Protein AF-A0A0Q7AVF1-F1 (afdb_monomer_lite)

Foldseek 3Di:
DDFPWDQDDPFRKTKTKDDDAQAEWFADDFPDPDPPFKDWDDADDPLADHDQPNYDYIKIKGFAVGKTKDFPVFDQKDKKKWQFFEPFKWKAWVRRIDGSCRRPVDHHDRGSPPIIIMMMGGPRGTTMIMIHGHGHITIMTGHDPDPDVVVVVVVVVVVVVVVVVVVVVVVD

Radius of gyration: 20.56 Å; chains: 1; bounding box: 38×28×72 Å

pLDDT: mean 85.55, std 13.07, range [38.0, 96.62]

Structure (mmCIF, N/CA/C/O backbone):
data_AF-A0A0Q7AVF1-F1
#
_entry.id   AF-A0A0Q7AVF1-F1
#
loop_
_atom_site.group_PDB
_atom_site.id
_atom_site.type_symbol
_atom_site.label_atom_id
_atom_site.label_alt_id
_atom_site.label_comp_id
_atom_site.label_asym_id
_atom_site.label_entity_id
_atom_site.label_seq_id
_atom_site.pdbx_PDB_ins_code
_atom_site.Cartn_x
_atom_site.Cartn_y
_atom_site.Cartn_z
_atom_site.occupancy
_atom_site.B_iso_or_equiv
_atom_site.auth_seq_id
_atom_site.auth_comp_id
_atom_site.auth_asym_id
_atom_site.auth_atom_id
_atom_site.pdbx_PDB_model_num
ATOM 1 N N . MET A 1 1 ? -13.597 15.095 -8.165 1.00 40.56 1 MET A N 1
ATOM 2 C CA . MET A 1 1 ? -12.469 14.581 -8.971 1.00 40.56 1 MET A CA 1
ATOM 3 C C . MET A 1 1 ? -12.858 13.175 -9.398 1.00 40.56 1 MET A C 1
ATOM 5 O O . MET A 1 1 ? -13.280 12.419 -8.534 1.00 40.56 1 MET A O 1
ATOM 9 N N . ALA A 1 2 ? -12.908 12.885 -10.698 1.00 38.00 2 ALA A N 1
ATOM 10 C CA . ALA A 1 2 ? -13.470 11.633 -11.211 1.00 38.00 2 ALA A CA 1
ATOM 11 C C . ALA A 1 2 ? -12.509 10.460 -10.957 1.00 38.00 2 ALA A C 1
ATOM 13 O O . ALA A 1 2 ? -11.326 10.573 -11.266 1.00 38.00 2 ALA A O 1
ATOM 14 N N . ALA A 1 3 ? -13.018 9.355 -10.404 1.00 46.75 3 ALA A N 1
ATOM 15 C CA . ALA A 1 3 ? -12.284 8.099 -10.329 1.00 46.75 3 ALA A CA 1
ATOM 16 C C . ALA A 1 3 ? -12.096 7.573 -11.758 1.00 46.75 3 ALA A C 1
ATOM 18 O O . ALA A 1 3 ? -13.072 7.237 -12.431 1.00 46.75 3 ALA A O 1
ATOM 19 N N . LEU A 1 4 ? -10.856 7.540 -12.242 1.00 52.97 4 LEU A N 1
ATOM 20 C CA . LEU A 1 4 ? -10.529 6.772 -13.436 1.00 52.97 4 LEU A CA 1
ATOM 21 C C . LEU A 1 4 ? -10.641 5.295 -13.052 1.00 52.97 4 LEU A C 1
ATOM 23 O O . LEU A 1 4 ? -9.803 4.797 -12.306 1.00 52.97 4 LEU A O 1
ATOM 27 N N . VAL A 1 5 ? -11.704 4.635 -13.514 1.00 55.41 5 VAL A N 1
ATOM 28 C CA . VAL A 1 5 ? -11.885 3.190 -13.361 1.00 55.41 5 VAL A CA 1
ATOM 29 C C . VAL A 1 5 ? -11.298 2.515 -14.590 1.00 55.41 5 VAL A C 1
ATOM 31 O O . VAL A 1 5 ? -11.900 2.543 -15.661 1.00 55.41 5 VAL A O 1
ATOM 34 N N . ALA A 1 6 ? -10.103 1.950 -14.450 1.00 56.22 6 ALA A N 1
ATOM 35 C CA . ALA A 1 6 ? -9.522 1.082 -15.467 1.00 56.22 6 ALA A CA 1
ATOM 36 C C . ALA A 1 6 ? -9.815 -0.374 -15.085 1.00 56.22 6 ALA A C 1
ATOM 38 O O . ALA A 1 6 ? -9.402 -0.828 -14.017 1.00 56.22 6 ALA A O 1
ATOM 39 N N . THR A 1 7 ? -10.538 -1.094 -15.944 1.00 55.38 7 THR A N 1
ATOM 40 C CA . THR A 1 7 ? -10.645 -2.557 -15.873 1.00 55.38 7 THR A CA 1
ATOM 41 C C . THR A 1 7 ? -9.514 -3.141 -16.702 1.00 55.38 7 THR A C 1
ATOM 43 O O . THR A 1 7 ? -9.435 -2.886 -17.904 1.00 55.38 7 THR A O 1
ATOM 46 N N . VAL A 1 8 ? -8.628 -3.907 -16.077 1.00 58.34 8 VAL A N 1
ATOM 47 C CA . VAL A 1 8 ? -7.457 -4.477 -16.749 1.00 58.34 8 VAL A CA 1
ATOM 48 C C . VAL A 1 8 ? -7.235 -5.910 -16.266 1.00 58.34 8 VAL A C 1
ATOM 50 O O . VAL A 1 8 ? -7.143 -6.169 -15.072 1.00 58.34 8 VAL A O 1
ATOM 53 N N . GLY A 1 9 ? -7.158 -6.850 -17.213 1.00 55.22 9 GLY A N 1
ATOM 54 C CA . GLY A 1 9 ? -6.845 -8.261 -16.957 1.00 55.22 9 GLY A CA 1
ATOM 55 C C . GLY A 1 9 ? -8.045 -9.220 -16.948 1.00 55.22 9 GLY A C 1
ATOM 56 O O . GLY A 1 9 ? -9.206 -8.821 -16.902 1.00 55.22 9 GLY A O 1
ATOM 57 N N . ALA A 1 10 ? -7.741 -10.522 -17.005 1.00 52.00 10 ALA A N 1
ATOM 58 C CA . ALA A 1 10 ? -8.703 -11.624 -17.137 1.00 52.00 10 ALA A CA 1
ATOM 59 C C . ALA A 1 10 ? -9.565 -11.896 -15.880 1.00 52.00 10 ALA A C 1
ATOM 61 O O . ALA A 1 10 ? -10.459 -12.734 -15.936 1.00 52.00 10 ALA A O 1
ATOM 62 N N . ASN A 1 11 ? -9.320 -11.183 -14.773 1.00 59.19 11 ASN A N 1
ATOM 63 C CA . ASN A 1 11 ? -9.900 -11.448 -13.448 1.00 59.19 11 ASN A CA 1
ATOM 64 C C . ASN A 1 11 ? -10.829 -10.328 -12.931 1.00 59.19 11 ASN A C 1
ATOM 66 O O . ASN A 1 11 ? -10.963 -10.177 -11.726 1.00 59.19 11 ASN A O 1
ATOM 70 N N . ALA A 1 12 ? -11.429 -9.502 -13.801 1.00 71.19 12 ALA A N 1
ATOM 71 C CA . ALA A 1 12 ? -12.333 -8.404 -13.400 1.00 71.19 12 ALA A CA 1
ATOM 72 C C . ALA A 1 12 ? -11.752 -7.451 -12.324 1.00 71.19 12 ALA A C 1
ATOM 74 O O . ALA A 1 12 ? -12.482 -6.897 -11.503 1.00 71.19 12 ALA A O 1
ATOM 75 N N . GLN A 1 13 ? -10.430 -7.251 -12.327 1.00 85.75 13 GLN A N 1
ATOM 76 C CA . GLN A 1 13 ? -9.766 -6.308 -11.433 1.00 85.75 13 GLN A CA 1
ATOM 77 C C . GLN A 1 13 ? -10.039 -4.880 -11.918 1.00 85.75 13 GLN A C 1
ATOM 79 O O . GLN A 1 13 ? -9.855 -4.564 -13.100 1.00 85.75 13 GLN A O 1
ATOM 84 N N . SER A 1 14 ? -10.477 -4.012 -11.013 1.00 88.44 14 SER A N 1
ATOM 85 C CA . SER A 1 14 ? -10.678 -2.594 -11.293 1.00 88.44 14 SER A CA 1
ATOM 86 C C . SER A 1 14 ? -9.955 -1.725 -10.285 1.00 88.44 14 SER A C 1
ATOM 88 O O . SER A 1 14 ? -9.976 -1.986 -9.084 1.00 88.44 14 SER A O 1
ATOM 90 N N . PHE A 1 15 ? -9.345 -0.661 -10.790 1.00 89.69 15 PHE A N 1
ATOM 91 C CA . PHE A 1 15 ? -8.615 0.302 -9.983 1.00 89.69 15 PHE A CA 1
ATOM 92 C C . PHE A 1 15 ? -9.380 1.612 -9.914 1.00 89.69 15 PHE A C 1
ATOM 94 O O . PHE A 1 15 ? -9.982 2.035 -10.895 1.00 89.69 15 PHE A O 1
ATOM 101 N N . SER A 1 16 ? -9.318 2.276 -8.769 1.00 90.12 16 SER A N 1
ATOM 102 C CA . SER A 1 16 ? -9.753 3.658 -8.605 1.00 90.12 16 SER A CA 1
ATOM 103 C C . SER A 1 16 ? -8.679 4.450 -7.879 1.00 90.12 16 SER A C 1
ATOM 105 O O . SER A 1 16 ? -7.908 3.901 -7.088 1.00 90.12 16 SER A O 1
ATOM 107 N N . PHE A 1 17 ? -8.638 5.746 -8.172 1.00 89.62 17 PHE A N 1
ATOM 108 C CA . PHE A 1 17 ? -7.574 6.631 -7.730 1.00 89.62 17 PHE A CA 1
ATOM 109 C C . PHE A 1 17 ? -8.143 7.940 -7.209 1.00 89.62 17 PHE A C 1
ATOM 111 O O . PHE A 1 17 ? -9.057 8.517 -7.808 1.00 89.62 17 PHE A O 1
ATOM 118 N N . SER A 1 18 ? -7.554 8.442 -6.133 1.00 90.25 18 SER A N 1
ATOM 119 C CA . SER A 1 18 ? -7.808 9.784 -5.628 1.00 90.25 18 SER A CA 1
ATOM 120 C C . SER A 1 18 ? -6.522 10.424 -5.129 1.00 90.25 18 SER A C 1
ATOM 122 O O . SER A 1 18 ? -5.537 9.739 -4.854 1.00 90.25 18 SER A O 1
ATOM 124 N N . ALA A 1 19 ? -6.564 11.748 -4.984 1.00 88.94 19 ALA A N 1
ATOM 125 C CA . ALA A 1 19 ? -5.508 12.471 -4.294 1.00 88.94 19 ALA A CA 1
ATOM 126 C C . ALA A 1 19 ? -5.319 11.900 -2.874 1.00 88.94 19 ALA A C 1
ATOM 128 O O . ALA A 1 19 ? -6.299 11.426 -2.277 1.00 88.94 19 ALA A O 1
ATOM 129 N N . PRO A 1 20 ? -4.090 11.942 -2.339 1.00 88.75 20 PRO A N 1
ATOM 130 C CA . PRO A 1 20 ? -3.831 11.568 -0.962 1.00 88.75 20 PRO A CA 1
ATOM 131 C C . PRO A 1 20 ? -4.533 12.547 -0.018 1.00 88.75 20 PRO A C 1
ATOM 133 O O . PRO A 1 20 ? -4.778 13.706 -0.366 1.00 88.75 20 PRO A O 1
ATOM 136 N N . VAL A 1 21 ? -4.874 12.069 1.174 1.00 91.88 21 VAL A N 1
ATOM 137 C CA . VAL A 1 21 ? -5.413 12.899 2.252 1.00 91.88 21 VAL A CA 1
ATOM 138 C C . VAL A 1 21 ? -4.328 13.021 3.306 1.00 91.88 21 VAL A C 1
ATOM 140 O O . VAL A 1 21 ? -3.689 12.030 3.639 1.00 91.88 21 VAL A O 1
ATOM 143 N N . ASP A 1 22 ? -4.126 14.221 3.837 1.00 94.00 22 ASP A N 1
ATOM 144 C CA . ASP A 1 22 ? -3.187 14.416 4.936 1.00 94.00 22 ASP A CA 1
ATOM 145 C C . ASP A 1 22 ? -3.640 13.603 6.157 1.00 94.00 22 ASP A C 1
ATOM 147 O O . ASP A 1 22 ? -4.759 13.782 6.649 1.00 94.00 22 ASP A O 1
ATOM 151 N N . GLY A 1 23 ? -2.789 12.706 6.653 1.00 91.81 23 GLY A N 1
ATOM 152 C CA . GLY A 1 23 ? -3.167 11.840 7.762 1.00 91.81 23 GLY A CA 1
ATOM 153 C C . GLY A 1 23 ? -2.090 10.884 8.252 1.00 91.81 23 GLY A C 1
ATOM 154 O O . GLY A 1 23 ? -0.964 10.827 7.746 1.00 91.81 23 GLY A O 1
ATOM 155 N N . ASP A 1 24 ? -2.474 10.125 9.275 1.00 91.19 24 ASP A N 1
ATOM 156 C CA . ASP A 1 24 ? -1.657 9.049 9.814 1.00 91.19 24 ASP A CA 1
ATOM 157 C C . ASP A 1 24 ? -1.828 7.791 8.962 1.00 91.19 24 ASP A C 1
ATOM 159 O O . ASP A 1 24 ? -2.925 7.253 8.776 1.00 91.19 24 ASP A O 1
ATOM 163 N N . TYR A 1 25 ? -0.696 7.311 8.467 1.00 95.25 25 TYR A N 1
ATOM 164 C CA . TYR A 1 25 ? -0.570 6.065 7.732 1.00 95.25 25 TYR A CA 1
ATOM 165 C C . TYR A 1 25 ? 0.463 5.179 8.424 1.00 95.25 25 TYR A C 1
ATOM 167 O O . TYR A 1 25 ? 1.268 5.653 9.226 1.00 95.25 25 TYR A O 1
ATOM 175 N N . ALA A 1 26 ? 0.418 3.887 8.136 1.00 95.00 26 ALA A N 1
ATOM 176 C CA . ALA A 1 26 ? 1.349 2.912 8.677 1.00 95.00 26 ALA A CA 1
ATOM 177 C C . ALA A 1 26 ? 1.866 1.993 7.570 1.00 95.00 26 ALA A C 1
ATOM 179 O O . ALA A 1 26 ? 1.169 1.729 6.581 1.00 95.00 26 ALA A O 1
ATOM 180 N N . ALA A 1 27 ? 3.075 1.468 7.758 1.00 93.38 27 ALA A N 1
ATOM 181 C CA . ALA A 1 27 ? 3.583 0.394 6.922 1.00 93.38 27 ALA A CA 1
ATOM 182 C C . ALA A 1 27 ? 2.658 -0.839 7.041 1.00 93.38 27 ALA A C 1
ATOM 184 O O . ALA A 1 27 ? 2.314 -1.243 8.156 1.00 93.38 27 ALA A O 1
ATOM 185 N N . PRO A 1 28 ? 2.224 -1.445 5.919 1.00 90.62 28 PRO A N 1
ATOM 186 C CA . PRO A 1 28 ? 1.477 -2.695 5.969 1.00 90.62 28 PRO A CA 1
ATOM 187 C C . PRO A 1 28 ? 2.342 -3.845 6.504 1.00 90.62 28 PRO A C 1
ATOM 189 O O . PRO A 1 28 ? 3.570 -3.802 6.444 1.00 90.62 28 PRO A O 1
ATOM 192 N N . ILE A 1 29 ? 1.696 -4.911 6.981 1.00 85.44 29 ILE A N 1
ATOM 193 C CA . ILE A 1 29 ? 2.378 -6.157 7.352 1.00 85.44 29 ILE A CA 1
ATOM 194 C C . ILE A 1 29 ? 2.508 -7.034 6.101 1.00 85.44 29 ILE A C 1
ATOM 196 O O . ILE A 1 29 ? 1.508 -7.355 5.462 1.00 85.44 29 ILE A O 1
ATOM 200 N N . PHE A 1 30 ? 3.733 -7.448 5.777 1.00 79.19 30 PHE A N 1
ATOM 201 C CA . PHE A 1 30 ? 4.041 -8.291 4.619 1.00 79.19 30 PHE A CA 1
ATOM 202 C C . PHE A 1 30 ? 4.411 -9.714 5.048 1.00 79.19 30 PHE A C 1
ATOM 204 O O . PHE A 1 30 ? 4.966 -9.932 6.124 1.00 79.19 30 PHE A O 1
ATOM 211 N N . THR A 1 31 ? 4.106 -10.692 4.197 1.00 72.56 31 THR A N 1
ATOM 212 C CA . THR A 1 31 ? 4.326 -12.126 4.441 1.00 72.56 31 THR A CA 1
ATOM 213 C C . THR A 1 31 ? 5.679 -12.628 3.931 1.00 72.56 31 THR A C 1
ATOM 215 O O . THR A 1 31 ? 6.128 -13.706 4.321 1.00 72.56 31 THR A O 1
ATOM 218 N N . THR A 1 32 ? 6.374 -11.855 3.093 1.00 64.19 32 THR A N 1
ATOM 219 C CA . THR A 1 32 ? 7.731 -12.179 2.628 1.00 64.19 32 THR A CA 1
ATOM 220 C C . THR A 1 32 ? 8.771 -11.948 3.720 1.00 64.19 32 THR A C 1
ATOM 222 O O . THR A 1 32 ? 9.011 -10.817 4.139 1.00 64.19 32 THR A O 1
ATOM 225 N N . ALA A 1 33 ? 9.457 -13.016 4.126 1.00 46.50 33 ALA A N 1
ATOM 226 C CA . ALA A 1 33 ? 10.606 -12.943 5.019 1.00 46.50 33 ALA A CA 1
ATOM 227 C C . ALA A 1 33 ? 11.908 -12.739 4.226 1.00 46.50 33 ALA A C 1
ATOM 229 O O . ALA A 1 33 ? 12.592 -13.713 3.938 1.00 46.50 33 ALA A O 1
ATOM 230 N N . THR A 1 34 ? 12.291 -11.496 3.913 1.00 51.12 34 THR A N 1
ATOM 231 C CA . THR A 1 34 ? 13.700 -11.164 3.607 1.00 51.12 34 THR A CA 1
ATOM 232 C C . THR A 1 34 ? 14.004 -9.685 3.899 1.00 51.12 34 THR A C 1
ATOM 234 O O . THR A 1 34 ? 13.593 -8.820 3.132 1.00 51.12 34 THR A O 1
ATOM 237 N N . PRO A 1 35 ? 14.774 -9.376 4.957 1.00 51.56 35 PRO A N 1
ATOM 238 C CA . PRO A 1 35 ? 15.007 -8.018 5.461 1.00 51.56 35 PRO A CA 1
ATOM 239 C C . PRO A 1 35 ? 16.089 -7.231 4.697 1.00 51.56 35 PRO A C 1
ATOM 241 O O . PRO A 1 35 ? 16.642 -6.278 5.236 1.00 51.56 35 PRO A O 1
ATOM 244 N N . ALA A 1 36 ? 16.456 -7.638 3.478 1.00 61.66 36 ALA A N 1
ATOM 245 C CA . ALA A 1 36 ? 17.548 -6.975 2.763 1.00 61.66 36 ALA A CA 1
ATOM 246 C C . ALA A 1 36 ? 17.091 -5.758 1.945 1.00 61.66 36 ALA A C 1
ATOM 248 O O . ALA A 1 36 ? 17.886 -4.844 1.771 1.00 61.66 36 ALA A O 1
ATOM 249 N N . LEU A 1 37 ? 15.858 -5.760 1.421 1.00 84.44 37 LEU A N 1
ATOM 250 C CA . LEU A 1 37 ? 15.399 -4.781 0.419 1.00 84.44 37 LEU A CA 1
ATOM 251 C C . LEU A 1 37 ? 13.907 -4.421 0.558 1.00 84.44 37 LEU A C 1
ATOM 253 O O . LEU A 1 37 ? 13.307 -3.939 -0.395 1.00 84.44 37 LEU A O 1
ATOM 257 N N . ALA A 1 38 ? 13.290 -4.715 1.705 1.00 89.31 38 ALA A N 1
ATOM 258 C CA . ALA A 1 38 ? 11.948 -4.251 2.046 1.00 89.31 38 ALA A CA 1
ATOM 259 C C . ALA A 1 38 ? 11.919 -3.895 3.536 1.00 89.31 38 ALA A C 1
ATOM 261 O O . ALA A 1 38 ? 12.214 -4.752 4.376 1.00 89.31 38 ALA A O 1
ATOM 262 N N . MET A 1 39 ? 11.639 -2.635 3.863 1.00 88.94 39 MET A N 1
ATOM 263 C CA . MET A 1 39 ? 11.819 -2.097 5.211 1.00 88.94 39 MET A CA 1
ATOM 264 C C . MET A 1 39 ? 10.708 -1.118 5.584 1.00 88.94 39 MET A C 1
ATOM 266 O O . MET A 1 39 ? 10.263 -0.317 4.770 1.00 88.94 39 MET A O 1
ATOM 270 N N . GLU A 1 40 ? 10.287 -1.149 6.847 1.00 93.00 40 GLU A N 1
ATOM 271 C CA . GLU A 1 40 ? 9.483 -0.069 7.417 1.00 93.00 40 GLU A CA 1
ATOM 272 C C . GLU A 1 40 ? 10.384 1.135 7.708 1.00 93.00 40 GLU A C 1
ATOM 274 O O . GLU A 1 40 ? 11.406 1.016 8.391 1.00 93.00 40 GLU A O 1
ATOM 279 N N . VAL A 1 41 ? 10.003 2.297 7.184 1.00 93.56 41 VAL A N 1
ATOM 280 C CA . VAL A 1 41 ? 10.771 3.540 7.286 1.00 93.56 41 VAL A CA 1
ATOM 281 C C . VAL A 1 41 ? 9.862 4.737 7.588 1.00 93.56 41 VAL A C 1
ATOM 283 O O . VAL A 1 41 ? 8.632 4.651 7.578 1.00 93.56 41 VAL A O 1
ATOM 286 N N . THR A 1 42 ? 10.488 5.878 7.876 1.00 95.31 42 THR A N 1
ATOM 287 C CA . THR A 1 42 ? 9.836 7.184 8.020 1.00 95.31 42 THR A CA 1
ATOM 288 C C . THR A 1 42 ? 10.746 8.280 7.469 1.00 95.31 42 THR A C 1
ATOM 290 O O . THR A 1 42 ? 11.970 8.129 7.427 1.00 95.31 42 THR A O 1
ATOM 293 N N . GLY A 1 43 ? 10.154 9.398 7.054 1.00 94.94 43 GLY A N 1
ATOM 294 C CA . GLY A 1 43 ? 10.862 10.513 6.445 1.00 94.94 43 GLY A CA 1
ATOM 295 C C . GLY A 1 43 ? 11.326 10.210 5.023 1.00 94.94 43 GLY A C 1
ATOM 296 O O . GLY A 1 43 ? 10.887 9.254 4.388 1.00 94.94 43 GLY A O 1
ATOM 297 N N . SER A 1 44 ? 12.214 11.057 4.511 1.00 93.88 44 SER A N 1
ATOM 298 C CA . SER A 1 44 ? 12.727 10.965 3.144 1.00 93.88 44 SER A CA 1
ATOM 299 C C . SER A 1 44 ? 14.248 10.973 3.155 1.00 93.88 44 SER A C 1
ATOM 301 O O . SER A 1 44 ? 14.861 11.847 3.772 1.00 93.88 44 SER A O 1
ATOM 303 N N . VAL A 1 45 ? 14.854 10.050 2.415 1.00 92.75 45 VAL A N 1
ATOM 304 C CA . VAL A 1 45 ? 16.285 10.041 2.116 1.00 92.75 45 VAL A CA 1
ATOM 305 C C . VAL A 1 45 ? 16.450 10.224 0.606 1.00 92.75 45 VAL A C 1
ATOM 307 O O . VAL A 1 45 ? 16.057 9.344 -0.164 1.00 92.75 45 VAL A O 1
ATOM 310 N N . PRO A 1 46 ? 17.023 11.354 0.148 1.00 89.19 46 PRO A N 1
ATOM 311 C CA . PRO A 1 46 ? 17.187 11.624 -1.276 1.00 89.19 46 PRO A CA 1
ATOM 312 C C . PRO A 1 46 ? 17.879 10.477 -2.019 1.00 89.19 46 PRO A C 1
ATOM 314 O O . PRO A 1 46 ? 18.922 9.992 -1.583 1.00 89.19 46 PRO A O 1
ATOM 317 N N . ASN A 1 47 ? 17.318 10.100 -3.170 1.00 85.94 47 ASN A N 1
ATOM 318 C CA . ASN A 1 47 ? 17.781 9.000 -4.025 1.00 85.94 47 ASN A CA 1
ATOM 319 C C . ASN A 1 47 ? 17.716 7.598 -3.395 1.00 85.94 47 ASN A C 1
ATOM 321 O O . ASN A 1 47 ? 18.321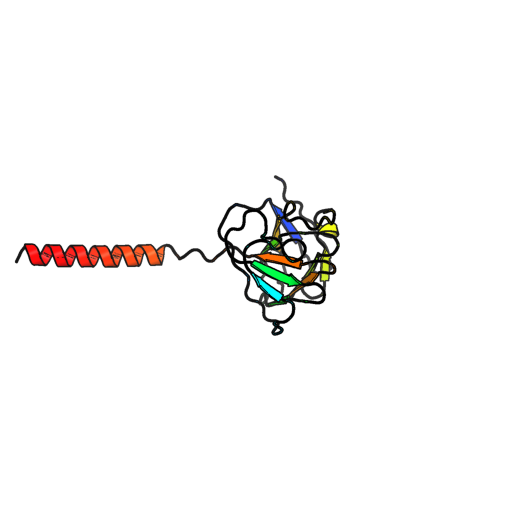 6.678 -3.941 1.00 85.94 47 ASN A O 1
ATOM 325 N N . LEU A 1 48 ? 17.011 7.434 -2.274 1.00 89.00 48 LEU A N 1
ATOM 326 C CA . LEU A 1 48 ? 16.800 6.128 -1.655 1.00 89.00 48 LEU A CA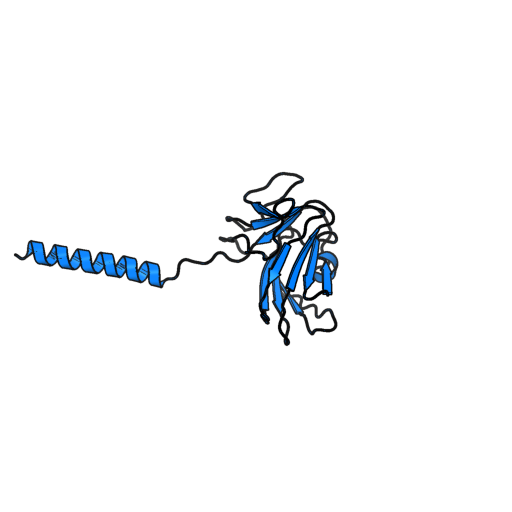 1
ATOM 327 C C . LEU A 1 48 ? 15.321 5.844 -1.415 1.00 89.00 48 LEU A C 1
ATOM 329 O O . LEU A 1 48 ? 14.838 4.832 -1.889 1.00 89.00 48 LEU A O 1
ATOM 333 N N . TYR A 1 49 ? 14.608 6.735 -0.727 1.00 91.94 49 TYR A N 1
ATOM 334 C CA . TYR A 1 49 ? 13.162 6.628 -0.521 1.00 91.94 49 TYR A CA 1
ATOM 335 C C . TYR A 1 49 ? 12.562 7.981 -0.160 1.00 91.94 49 TYR A C 1
ATOM 337 O O . TYR A 1 49 ? 13.222 8.824 0.460 1.00 91.94 49 TYR A O 1
ATOM 345 N N . LEU A 1 50 ? 11.305 8.205 -0.532 1.00 93.25 50 LEU A N 1
ATOM 346 C CA . LEU A 1 50 ? 10.586 9.434 -0.209 1.00 93.25 50 LEU A CA 1
ATOM 347 C C . LEU A 1 50 ? 9.296 9.121 0.547 1.00 93.25 50 LEU A C 1
ATOM 349 O O . LEU A 1 50 ? 8.466 8.357 0.067 1.00 93.25 50 LEU A O 1
ATOM 353 N N . GLN A 1 51 ? 9.075 9.792 1.682 1.00 95.06 51 GLN A N 1
ATOM 354 C CA . GLN A 1 51 ? 7.794 9.732 2.384 1.00 95.06 51 GLN A CA 1
ATOM 355 C C . GLN A 1 51 ? 6.659 10.058 1.396 1.00 95.06 51 GLN A C 1
ATOM 357 O O . GLN A 1 51 ? 6.707 11.129 0.776 1.00 95.06 51 GLN A O 1
ATOM 362 N N . PRO A 1 52 ? 5.637 9.191 1.256 1.00 94.88 52 PRO A N 1
ATOM 363 C CA . PRO A 1 52 ? 4.456 9.503 0.461 1.00 94.88 52 PRO A CA 1
ATOM 364 C C . PRO A 1 52 ? 3.849 10.850 0.869 1.00 94.88 52 PRO A C 1
ATOM 366 O O . PRO A 1 52 ? 3.738 11.164 2.057 1.00 94.88 52 PRO A O 1
ATOM 369 N N . LEU A 1 53 ? 3.468 11.667 -0.112 1.00 93.69 53 LEU A N 1
ATOM 370 C CA . LEU A 1 53 ? 2.907 12.991 0.140 1.00 93.69 53 LEU A CA 1
ATOM 371 C C . LEU A 1 53 ? 1.588 12.867 0.918 1.00 93.69 53 LEU A C 1
ATOM 373 O O . LEU A 1 53 ? 0.734 12.053 0.572 1.00 93.69 53 LEU A O 1
ATOM 377 N N . GLY A 1 54 ? 1.434 13.675 1.968 1.00 91.12 54 GLY A N 1
ATOM 378 C CA . GLY A 1 54 ? 0.282 13.632 2.876 1.00 91.12 54 GLY A CA 1
ATOM 379 C C . GLY A 1 54 ? 0.376 12.574 3.983 1.00 91.12 54 GLY A C 1
ATOM 380 O O . GLY A 1 54 ? -0.482 12.536 4.859 1.00 91.12 54 GLY A O 1
ATOM 381 N N . SER A 1 55 ? 1.424 11.743 4.007 1.00 94.69 55 SER A N 1
ATOM 382 C CA . SER A 1 55 ? 1.638 10.779 5.091 1.00 94.69 55 SER A CA 1
ATOM 383 C C . SER A 1 55 ? 2.554 11.315 6.186 1.00 94.69 55 SER A C 1
ATOM 385 O O . SER A 1 55 ? 3.667 11.755 5.901 1.00 94.69 55 SER A O 1
ATOM 387 N N . PHE A 1 56 ? 2.137 11.165 7.448 1.00 92.44 56 PHE A N 1
ATOM 388 C CA . PHE A 1 56 ? 2.938 11.541 8.625 1.00 92.44 56 PHE A CA 1
ATOM 389 C C . PHE A 1 56 ? 3.510 10.358 9.420 1.00 92.44 56 PHE A C 1
ATOM 391 O O . PHE A 1 56 ? 4.370 10.562 10.276 1.00 92.44 56 PHE A O 1
ATOM 398 N N . GLY A 1 57 ? 3.051 9.135 9.148 1.00 93.12 57 GLY A N 1
ATOM 399 C CA . GLY A 1 57 ? 3.492 7.936 9.859 1.00 93.12 57 GLY A CA 1
ATOM 400 C C . GLY A 1 57 ? 4.526 7.107 9.099 1.00 93.12 57 GLY A C 1
ATOM 401 O O . GLY A 1 57 ? 5.294 7.623 8.278 1.00 93.12 57 GLY A O 1
ATOM 402 N N . THR A 1 58 ? 4.569 5.812 9.398 1.00 95.12 58 THR A N 1
ATOM 403 C CA . THR A 1 58 ? 5.501 4.884 8.754 1.00 95.12 58 THR A CA 1
ATOM 404 C C . THR A 1 58 ? 4.967 4.407 7.412 1.00 95.12 58 THR A C 1
ATOM 406 O O . THR A 1 58 ? 3.768 4.464 7.130 1.00 95.12 58 THR A O 1
ATOM 409 N N . TYR A 1 59 ? 5.871 3.952 6.558 1.00 95.12 59 TYR A N 1
ATOM 410 C CA . TYR A 1 59 ? 5.536 3.351 5.276 1.00 95.12 59 TYR A CA 1
ATOM 411 C C . TYR A 1 59 ? 6.515 2.223 4.974 1.00 95.12 59 TYR A C 1
ATOM 413 O O . TYR A 1 59 ? 7.624 2.182 5.510 1.00 95.12 59 TYR A O 1
ATOM 421 N N . LEU A 1 60 ? 6.083 1.287 4.137 1.00 94.19 60 LEU A N 1
ATOM 422 C CA . LEU A 1 60 ? 6.977 0.301 3.569 1.00 94.19 60 LEU A CA 1
ATOM 423 C C . LEU A 1 60 ? 7.730 0.929 2.400 1.00 94.19 60 LEU A C 1
ATOM 425 O O . LEU A 1 60 ? 7.132 1.490 1.482 1.00 94.19 60 LEU A O 1
ATOM 429 N N . GLU A 1 61 ? 9.035 0.750 2.428 1.00 93.25 61 GLU A N 1
ATOM 430 C CA . GLU A 1 61 ? 9.941 0.916 1.310 1.00 93.25 61 GLU A CA 1
ATOM 431 C C . GLU A 1 61 ? 10.314 -0.461 0.751 1.00 93.25 61 GLU A C 1
ATOM 433 O O . GLU A 1 61 ? 10.537 -1.403 1.512 1.00 93.25 61 GLU A O 1
ATOM 438 N N . VAL A 1 62 ? 10.356 -0.589 -0.577 1.00 93.06 62 VAL A N 1
ATOM 439 C CA . VAL A 1 62 ? 10.966 -1.735 -1.265 1.00 93.06 62 VAL A CA 1
ATOM 440 C C . VAL A 1 62 ? 12.012 -1.226 -2.236 1.00 93.06 62 VAL A C 1
ATOM 442 O O . VAL A 1 62 ? 11.661 -0.625 -3.251 1.00 93.06 62 VAL A O 1
ATOM 445 N N . ALA A 1 63 ? 13.276 -1.503 -1.941 1.00 91.25 63 ALA A N 1
ATOM 446 C CA . ALA A 1 63 ? 14.409 -1.134 -2.773 1.00 91.25 63 ALA A CA 1
ATOM 447 C C . ALA A 1 63 ? 14.458 -1.963 -4.065 1.00 91.25 63 ALA A C 1
ATOM 449 O O . ALA A 1 63 ? 13.941 -3.081 -4.150 1.00 91.25 63 ALA A O 1
ATOM 450 N N . THR A 1 64 ? 15.160 -1.451 -5.073 1.00 90.12 64 THR A N 1
ATOM 451 C CA . THR A 1 64 ? 15.396 -2.163 -6.339 1.00 90.12 64 THR A CA 1
ATOM 452 C C . THR A 1 64 ? 15.999 -3.547 -6.156 1.00 90.12 64 THR A C 1
ATOM 454 O O . THR A 1 64 ? 16.978 -3.740 -5.437 1.00 90.12 64 THR A O 1
ATOM 457 N N . GLY A 1 65 ? 15.416 -4.522 -6.858 1.00 86.81 65 GLY A N 1
ATOM 458 C CA . GLY A 1 65 ? 15.745 -5.943 -6.712 1.00 86.81 65 GLY A CA 1
ATOM 459 C C . GLY A 1 65 ? 15.071 -6.613 -5.509 1.00 86.81 65 GLY A C 1
ATOM 460 O O . GLY A 1 65 ? 15.178 -7.829 -5.359 1.00 86.81 65 GLY A O 1
ATOM 461 N N . GLY A 1 66 ? 14.372 -5.841 -4.675 1.00 89.06 66 GLY A N 1
ATOM 462 C CA . GLY A 1 66 ? 13.505 -6.317 -3.610 1.00 89.06 66 GLY A CA 1
ATOM 463 C C . GLY A 1 66 ? 12.092 -6.631 -4.094 1.00 89.06 66 GLY A C 1
ATOM 464 O O . GLY A 1 66 ? 11.663 -6.251 -5.185 1.00 89.06 66 GLY A O 1
ATOM 465 N N . SER A 1 67 ? 11.356 -7.333 -3.238 1.00 90.19 67 SER A N 1
ATOM 466 C CA . SER A 1 67 ? 9.927 -7.574 -3.405 1.00 90.19 67 SER A CA 1
ATOM 467 C C . SER A 1 67 ? 9.275 -7.699 -2.037 1.00 90.19 67 SER A C 1
ATOM 469 O O . SER A 1 67 ? 9.891 -8.251 -1.122 1.00 90.19 67 SER A O 1
ATOM 471 N N . ALA A 1 68 ? 8.033 -7.244 -1.915 1.00 91.81 68 ALA A N 1
ATOM 472 C CA . ALA A 1 68 ? 7.226 -7.469 -0.724 1.00 91.81 68 ALA A CA 1
ATOM 473 C C . ALA A 1 68 ? 5.845 -7.986 -1.127 1.00 91.81 68 ALA A C 1
ATOM 475 O O . ALA A 1 68 ? 5.232 -7.435 -2.038 1.00 91.81 68 ALA A O 1
ATOM 476 N N . THR A 1 69 ? 5.365 -9.052 -0.478 1.00 92.25 69 THR A N 1
ATOM 477 C CA . THR A 1 69 ? 4.026 -9.618 -0.740 1.00 92.25 69 THR A CA 1
ATOM 478 C C . THR A 1 69 ? 3.138 -9.531 0.492 1.00 92.25 69 THR A C 1
ATOM 480 O O . THR A 1 69 ? 3.593 -9.811 1.598 1.00 92.25 69 THR A O 1
ATOM 483 N N . ILE A 1 70 ? 1.881 -9.146 0.296 1.00 91.62 70 ILE A N 1
ATOM 484 C CA . ILE A 1 70 ? 0.808 -9.200 1.289 1.00 91.62 70 ILE A CA 1
ATOM 485 C C . ILE A 1 70 ? -0.113 -10.354 0.905 1.00 91.62 70 ILE A C 1
ATOM 487 O O . ILE A 1 70 ? -0.527 -10.459 -0.253 1.00 91.62 70 ILE A O 1
ATOM 491 N N . ASP A 1 71 ? -0.442 -11.195 1.883 1.00 93.06 71 ASP A N 1
ATOM 492 C CA . ASP A 1 71 ? -1.565 -12.121 1.771 1.00 93.06 71 ASP A CA 1
ATOM 493 C C . ASP A 1 71 ? -2.859 -11.363 2.094 1.00 93.06 71 ASP A C 1
ATOM 495 O O . ASP A 1 71 ? -3.085 -10.924 3.222 1.00 93.06 71 ASP A O 1
ATOM 499 N N . LEU A 1 72 ? -3.680 -11.165 1.070 1.00 93.00 72 LEU A N 1
ATOM 500 C CA . LEU A 1 72 ? -4.984 -10.519 1.143 1.00 93.00 72 LEU A CA 1
ATOM 501 C C . LEU A 1 72 ? -6.100 -11.491 1.557 1.00 93.00 72 LEU A C 1
ATOM 503 O O . LEU A 1 72 ? -7.227 -11.048 1.774 1.00 93.00 72 LEU A O 1
ATOM 507 N N . GLY A 1 73 ? -5.829 -12.797 1.655 1.00 93.75 73 GLY A N 1
ATOM 508 C CA . GLY A 1 73 ? -6.770 -13.789 2.178 1.00 93.75 73 GLY A CA 1
ATOM 509 C C . GLY A 1 73 ? -8.099 -13.880 1.418 1.00 93.75 73 GLY A C 1
ATOM 510 O O . GLY A 1 73 ? -9.127 -14.187 2.021 1.00 93.75 73 GLY A O 1
ATOM 511 N N . GLY A 1 74 ? -8.108 -13.571 0.119 1.00 94.19 74 GLY A N 1
ATOM 512 C CA . GLY A 1 74 ? -9.316 -13.550 -0.708 1.00 94.19 74 GLY A CA 1
ATOM 513 C C . GLY A 1 74 ? -10.106 -12.237 -0.646 1.00 94.19 74 GLY A C 1
ATOM 514 O O . GLY A 1 74 ? -11.262 -12.211 -1.069 1.00 94.19 74 GLY A O 1
ATOM 515 N N . ALA A 1 75 ? -9.528 -11.145 -0.132 1.00 94.81 75 ALA A N 1
ATOM 516 C CA . ALA A 1 75 ? -10.207 -9.854 -0.061 1.00 94.81 75 ALA A CA 1
ATOM 517 C C . ALA A 1 75 ? -10.668 -9.366 -1.446 1.00 94.81 75 ALA A C 1
ATOM 519 O O . ALA A 1 75 ? -9.923 -9.395 -2.425 1.00 94.81 75 ALA A O 1
ATOM 520 N N . THR A 1 76 ? -11.899 -8.861 -1.525 1.00 94.69 76 THR A N 1
ATOM 521 C CA . THR A 1 76 ? -12.473 -8.292 -2.758 1.00 94.69 76 THR A CA 1
ATOM 522 C C . THR A 1 76 ? -12.112 -6.824 -2.959 1.00 94.69 76 THR A C 1
ATOM 524 O O . THR A 1 76 ? -12.368 -6.274 -4.028 1.00 94.69 76 THR A O 1
ATOM 527 N N . SER A 1 77 ? -11.533 -6.174 -1.947 1.00 94.25 77 SER A N 1
ATOM 528 C CA . SER A 1 77 ? -11.016 -4.812 -2.039 1.00 94.25 77 SER A CA 1
ATOM 529 C C . SER A 1 77 ? -9.756 -4.644 -1.209 1.00 94.25 77 SER A C 1
ATOM 531 O O . SER A 1 77 ? -9.697 -5.130 -0.080 1.00 94.25 77 SER A O 1
ATOM 533 N N . PHE A 1 78 ? -8.807 -3.874 -1.721 1.00 95.06 78 PHE A N 1
ATOM 534 C CA . PHE A 1 78 ? -7.628 -3.463 -0.9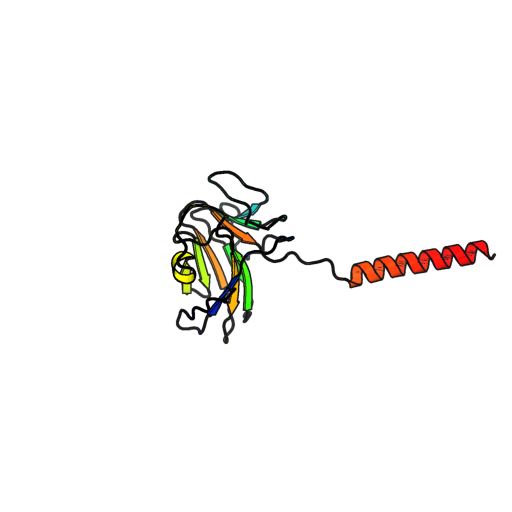76 1.00 95.06 78 PHE A CA 1
ATOM 535 C C . PHE A 1 78 ? -7.265 -2.025 -1.339 1.00 95.06 78 PHE A C 1
ATOM 537 O O . PHE A 1 78 ? -7.226 -1.669 -2.520 1.00 95.06 78 PHE A O 1
ATOM 544 N N . SER A 1 79 ? -7.020 -1.201 -0.321 1.00 95.00 79 SER A N 1
ATOM 545 C CA . SER A 1 79 ? -6.702 0.214 -0.488 1.00 95.00 79 SER A CA 1
ATOM 546 C C . SER A 1 79 ? -5.389 0.562 0.188 1.00 95.00 79 SER A C 1
ATOM 548 O O . SER A 1 79 ? -5.119 0.117 1.303 1.00 95.00 79 SER A O 1
ATOM 550 N N . PHE A 1 80 ? -4.592 1.385 -0.480 1.00 95.44 80 PHE A N 1
ATOM 551 C CA . PHE A 1 80 ? -3.279 1.794 -0.009 1.00 95.44 80 PHE A CA 1
ATOM 552 C C . PHE A 1 80 ? -2.875 3.134 -0.622 1.00 95.44 80 PHE A C 1
ATOM 554 O O . PHE A 1 80 ? -3.391 3.571 -1.651 1.00 95.44 80 PHE A O 1
ATOM 561 N N . LEU A 1 81 ? -1.919 3.779 0.026 1.00 96.00 81 LEU A N 1
ATOM 562 C CA . LEU A 1 81 ? -1.224 4.955 -0.452 1.00 96.00 81 LEU A CA 1
ATOM 563 C C . LEU A 1 81 ? 0.007 4.507 -1.244 1.00 96.00 81 LEU A C 1
ATOM 565 O O . LEU A 1 81 ? 0.879 3.838 -0.692 1.00 96.00 81 LEU A O 1
ATOM 569 N N . TRP A 1 82 ? 0.082 4.875 -2.520 1.00 94.06 82 TRP A N 1
ATOM 570 C CA . TRP A 1 82 ? 1.234 4.623 -3.385 1.00 94.06 82 TRP A CA 1
ATOM 571 C C . TRP A 1 82 ? 2.047 5.907 -3.519 1.00 94.06 82 TRP A C 1
ATOM 573 O O . TRP A 1 82 ? 1.542 6.881 -4.074 1.00 94.06 82 TRP A O 1
ATOM 583 N N . GLY A 1 83 ? 3.282 5.927 -3.013 1.00 92.88 83 GLY A N 1
ATOM 584 C CA . GLY A 1 83 ? 4.109 7.137 -2.963 1.00 92.88 83 GLY A CA 1
ATOM 585 C C . GLY A 1 83 ? 4.534 7.665 -4.333 1.00 92.88 83 GLY A C 1
ATOM 586 O O . GLY A 1 83 ? 4.488 8.869 -4.576 1.00 92.88 83 GLY A O 1
ATOM 587 N N . SER A 1 84 ? 4.917 6.779 -5.250 1.00 88.06 84 SER A N 1
ATOM 588 C CA . SER A 1 84 ? 5.480 7.173 -6.546 1.00 88.06 84 SER A CA 1
ATOM 589 C C . SER A 1 84 ? 5.025 6.243 -7.686 1.00 88.06 84 SER A C 1
ATOM 591 O O . SER A 1 84 ? 5.828 5.516 -8.266 1.00 88.06 84 SER A O 1
ATOM 593 N N . PRO A 1 85 ? 3.727 6.203 -8.042 1.00 89.38 85 PRO A N 1
ATOM 594 C CA . PRO A 1 85 ? 3.272 5.401 -9.176 1.00 89.38 85 PRO A CA 1
ATOM 595 C C . PRO A 1 85 ? 3.968 5.845 -10.468 1.00 89.38 85 PRO A C 1
ATOM 597 O O . PRO A 1 85 ? 3.793 6.975 -10.921 1.00 89.38 85 PRO A O 1
ATOM 600 N N . ASP A 1 86 ? 4.737 4.947 -11.084 1.00 87.62 86 ASP A N 1
ATOM 601 C CA . ASP A 1 86 ? 5.450 5.210 -12.331 1.00 87.62 86 ASP A CA 1
ATOM 602 C C . ASP A 1 86 ? 5.633 3.955 -13.208 1.00 87.62 86 ASP A C 1
ATOM 604 O O . ASP A 1 86 ? 4.929 2.962 -13.043 1.00 87.62 86 ASP A O 1
ATOM 608 N N . ALA A 1 87 ? 6.503 4.016 -14.221 1.00 87.94 87 ALA A N 1
ATOM 609 C CA . ALA A 1 87 ? 6.762 2.898 -15.132 1.00 87.94 87 ALA A CA 1
ATOM 610 C C . ALA A 1 87 ? 7.681 1.811 -14.542 1.00 87.94 87 ALA A C 1
ATOM 612 O O . ALA A 1 87 ? 7.714 0.703 -15.073 1.00 87.94 87 ALA A O 1
ATOM 613 N N . SER A 1 88 ? 8.426 2.128 -13.484 1.00 89.69 88 SER A N 1
ATOM 614 C CA . SER A 1 88 ? 9.402 1.244 -12.837 1.00 89.69 88 SER A CA 1
ATOM 615 C C . SER A 1 88 ? 8.830 0.562 -11.597 1.00 89.69 88 SER A C 1
ATOM 617 O O . SER A 1 88 ? 9.307 -0.506 -11.223 1.00 89.69 88 SER A O 1
ATOM 619 N N . ASN A 1 89 ? 7.824 1.171 -10.971 1.00 90.44 89 ASN A N 1
ATOM 620 C CA . ASN A 1 89 ? 7.098 0.647 -9.827 1.00 90.44 89 ASN A CA 1
ATOM 621 C C . ASN A 1 89 ? 5.941 -0.236 -10.302 1.00 90.44 89 ASN A C 1
ATOM 623 O O . ASN A 1 89 ? 5.050 0.210 -11.033 1.00 90.44 89 ASN A O 1
ATOM 627 N N . MET A 1 90 ? 5.961 -1.495 -9.872 1.00 91.62 90 MET A N 1
ATOM 628 C CA . MET A 1 90 ? 5.030 -2.530 -10.296 1.00 91.62 90 MET A CA 1
ATOM 629 C C . MET A 1 90 ? 4.271 -3.103 -9.102 1.00 91.62 90 MET A C 1
ATOM 631 O O . MET A 1 90 ? 4.830 -3.341 -8.032 1.00 91.62 90 MET A O 1
ATOM 635 N N . ILE A 1 91 ? 2.988 -3.353 -9.330 1.00 93.25 91 ILE A N 1
ATOM 636 C CA . ILE A 1 91 ? 2.100 -4.123 -8.471 1.00 93.25 91 ILE A CA 1
ATOM 637 C C . ILE A 1 91 ? 1.714 -5.381 -9.238 1.00 93.25 91 ILE A C 1
ATOM 639 O O . ILE A 1 91 ? 1.235 -5.279 -10.362 1.00 93.25 91 ILE A O 1
ATOM 643 N N . SER A 1 92 ? 1.864 -6.546 -8.624 1.00 92.81 92 SER A N 1
ATOM 644 C CA . SER A 1 92 ? 1.353 -7.814 -9.127 1.00 92.81 92 SER A CA 1
ATOM 645 C C . SER A 1 92 ? 0.210 -8.293 -8.243 1.00 92.81 92 SER A C 1
ATOM 647 O O . SER A 1 92 ? 0.355 -8.359 -7.020 1.00 92.81 92 SER A O 1
ATOM 649 N N . ILE A 1 93 ? -0.930 -8.622 -8.848 1.00 92.94 93 ILE A N 1
ATOM 650 C CA . ILE A 1 93 ? -2.106 -9.148 -8.148 1.00 92.94 93 ILE A CA 1
ATOM 651 C C . ILE A 1 93 ? -2.415 -10.524 -8.704 1.00 92.94 93 ILE A C 1
ATOM 653 O O . ILE A 1 93 ? -2.844 -10.651 -9.853 1.00 92.94 93 ILE A O 1
ATOM 657 N N . ASP A 1 94 ? -2.173 -11.551 -7.891 1.00 92.25 94 ASP A N 1
ATOM 658 C CA . ASP A 1 94 ? -2.300 -12.958 -8.290 1.00 92.25 94 ASP A CA 1
ATOM 659 C C . ASP A 1 94 ? -1.583 -13.270 -9.623 1.00 92.25 94 ASP A C 1
ATOM 661 O O . ASP A 1 94 ? -2.072 -14.028 -10.463 1.00 92.25 94 ASP A O 1
ATOM 665 N N . GLY A 1 95 ? -0.407 -12.660 -9.822 1.00 89.00 95 GLY A N 1
ATOM 666 C CA . GLY A 1 95 ? 0.442 -12.846 -11.002 1.00 89.00 95 GLY A CA 1
ATOM 667 C C . GLY A 1 95 ? 0.091 -11.970 -12.209 1.00 89.00 95 GLY A C 1
ATOM 668 O O . GLY A 1 95 ? 0.661 -12.173 -13.280 1.00 89.00 95 GLY A O 1
ATOM 669 N N . VAL A 1 96 ? -0.841 -11.022 -12.069 1.00 89.31 96 VAL A N 1
ATOM 670 C CA . VAL A 1 96 ? -1.123 -10.006 -13.094 1.00 89.31 96 VAL A CA 1
ATOM 671 C C . VAL A 1 96 ? -0.428 -8.702 -12.724 1.00 89.31 96 VAL A C 1
ATOM 673 O O . VAL A 1 96 ? -0.725 -8.124 -11.680 1.00 89.31 96 VAL A O 1
ATOM 676 N N . ASP A 1 97 ? 0.462 -8.235 -13.597 1.00 91.06 97 ASP A N 1
ATOM 677 C CA . ASP A 1 97 ? 1.319 -7.080 -13.337 1.00 91.06 97 ASP A CA 1
ATOM 678 C C . ASP A 1 97 ? 0.724 -5.764 -13.852 1.00 91.06 97 ASP A C 1
ATOM 680 O O . ASP A 1 97 ? 0.244 -5.658 -14.985 1.00 91.06 97 ASP A O 1
ATOM 684 N N . PHE A 1 98 ? 0.846 -4.723 -13.034 1.00 90.44 98 PHE A N 1
ATOM 685 C CA . PHE A 1 98 ? 0.426 -3.360 -13.320 1.00 90.44 98 PHE A CA 1
ATOM 686 C C . PHE A 1 98 ? 1.518 -2.376 -12.932 1.00 90.44 98 PHE A C 1
ATOM 688 O O . PHE A 1 98 ? 2.083 -2.455 -11.845 1.00 90.44 98 PHE A O 1
ATOM 695 N N . THR A 1 99 ? 1.773 -1.394 -13.790 1.00 90.12 99 THR A N 1
ATOM 696 C CA . THR A 1 99 ? 2.643 -0.260 -13.459 1.00 90.12 99 THR A CA 1
ATOM 697 C C . THR A 1 99 ? 1.812 0.998 -13.252 1.00 90.12 99 THR A C 1
ATOM 699 O O . THR A 1 99 ? 0.719 1.142 -13.811 1.00 90.12 99 THR A O 1
ATOM 702 N N . GLY A 1 100 ? 2.336 1.945 -12.475 1.00 82.69 100 GLY A N 1
ATOM 703 C CA . GLY A 1 100 ? 1.704 3.253 -12.306 1.00 82.69 100 GLY A CA 1
ATOM 704 C C . GLY A 1 100 ? 1.517 3.974 -13.645 1.00 82.69 100 GLY A C 1
ATOM 705 O O . GLY A 1 100 ? 0.487 4.606 -13.868 1.00 82.69 100 GLY A O 1
ATOM 706 N N . SER A 1 101 ? 2.446 3.809 -14.591 1.00 82.94 101 SER A N 1
ATOM 707 C CA . SER A 1 101 ? 2.305 4.379 -15.939 1.00 82.94 101 SER A CA 1
ATOM 708 C C . SER A 1 101 ? 1.153 3.755 -16.739 1.00 82.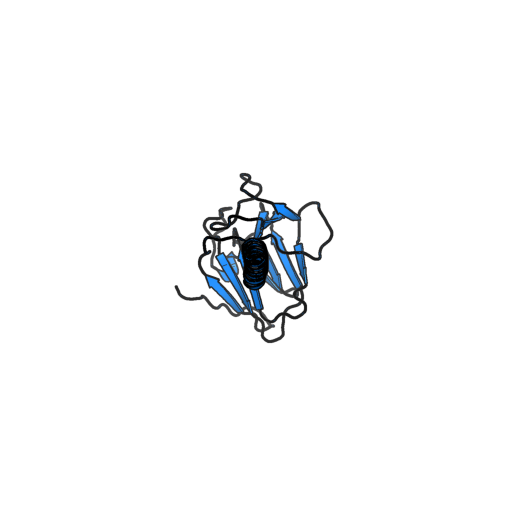94 101 SER A C 1
ATOM 710 O O . SER A 1 101 ? 0.405 4.482 -17.388 1.00 82.94 101 SER A O 1
ATOM 712 N N . LEU A 1 102 ? 0.946 2.435 -16.646 1.00 82.75 102 LEU A N 1
ATOM 713 C CA . LEU A 1 102 ? -0.174 1.755 -17.310 1.00 82.75 102 LEU A CA 1
ATOM 714 C C . LEU A 1 102 ? -1.533 2.202 -16.751 1.00 82.75 102 LEU A C 1
ATOM 716 O O . LEU A 1 102 ? -2.481 2.391 -17.509 1.00 82.75 102 LEU A O 1
ATOM 720 N N . LEU A 1 103 ? -1.626 2.356 -15.430 1.00 82.88 103 LEU A N 1
ATOM 721 C CA . LEU A 1 103 ? -2.886 2.638 -14.742 1.00 82.88 103 LEU A CA 1
ATOM 722 C C . LEU A 1 103 ? -3.258 4.127 -14.723 1.00 82.88 103 LEU A C 1
ATOM 724 O O . LEU A 1 103 ? -4.434 4.473 -14.810 1.00 82.88 103 LEU A O 1
ATOM 728 N N . LEU A 1 104 ? -2.265 5.008 -14.587 1.00 77.69 104 LEU A N 1
ATOM 729 C CA . LEU A 1 104 ? -2.459 6.444 -14.351 1.00 77.69 104 LEU A CA 1
ATOM 730 C C . LEU A 1 104 ? -1.901 7.328 -15.470 1.00 77.69 104 LEU A C 1
ATOM 732 O O . LEU A 1 104 ? -2.040 8.549 -15.405 1.00 77.69 104 LEU A O 1
ATOM 736 N N . GLY A 1 105 ? -1.221 6.752 -16.466 1.00 70.19 105 GLY A N 1
ATOM 737 C CA . GLY A 1 105 ? -0.433 7.527 -17.428 1.00 70.19 105 GLY A CA 1
ATOM 738 C C . GLY A 1 105 ? 0.731 8.275 -16.770 1.00 70.19 105 GLY A C 1
ATOM 739 O O . GLY A 1 105 ? 1.252 9.229 -17.346 1.00 70.19 105 GLY A O 1
ATOM 740 N N . ALA A 1 106 ? 1.111 7.884 -15.548 1.00 63.34 106 ALA A N 1
ATOM 741 C CA . ALA A 1 106 ? 2.125 8.572 -14.769 1.00 63.34 106 ALA A CA 1
ATOM 742 C C . ALA A 1 106 ? 3.488 8.524 -15.476 1.00 63.34 106 ALA A C 1
ATOM 744 O O . ALA A 1 106 ? 3.914 7.480 -15.987 1.00 63.34 106 ALA A O 1
ATOM 745 N N . THR A 1 107 ? 4.176 9.666 -15.502 1.00 60.62 107 THR A N 1
ATOM 746 C CA . THR A 1 107 ? 5.567 9.761 -15.940 1.00 60.62 107 THR A CA 1
ATOM 747 C C . THR A 1 107 ? 6.489 9.455 -14.765 1.00 60.62 107 THR A C 1
ATOM 749 O O . THR A 1 107 ? 6.344 10.026 -13.684 1.00 60.62 107 THR A O 1
ATOM 752 N N . ALA A 1 108 ? 7.451 8.555 -14.979 1.00 60.19 108 ALA A N 1
ATOM 753 C CA . ALA A 1 108 ? 8.485 8.271 -13.991 1.00 60.19 108 ALA A CA 1
ATOM 754 C C . ALA A 1 108 ? 9.329 9.516 -13.736 1.00 60.19 108 ALA A C 1
ATOM 756 O O . ALA A 1 108 ? 9.915 10.076 -14.663 1.00 60.19 108 ALA A O 1
ATOM 757 N N . ASN A 1 109 ? 9.361 9.967 -12.485 1.00 62.47 109 ASN A N 1
ATOM 758 C CA . ASN A 1 109 ? 10.128 11.145 -12.090 1.00 62.47 109 ASN A CA 1
ATOM 759 C C . ASN A 1 109 ? 10.752 11.035 -10.694 1.00 62.47 109 ASN A C 1
ATOM 761 O O . ASN A 1 109 ? 11.251 12.044 -10.198 1.00 62.47 109 ASN A O 1
ATOM 765 N N . SER A 1 110 ? 10.713 9.851 -10.065 1.00 66.06 110 SER A N 1
ATOM 766 C CA . SER A 1 110 ? 11.293 9.628 -8.734 1.00 66.06 110 SER A CA 1
ATOM 767 C C . SER A 1 110 ? 10.836 10.668 -7.700 1.00 66.06 110 SER A C 1
ATOM 769 O O . SER A 1 110 ? 11.614 11.102 -6.851 1.00 66.06 110 SER A O 1
ATOM 771 N N . SER A 1 111 ? 9.583 11.118 -7.812 1.00 76.81 111 SER A N 1
ATOM 772 C CA . SER A 1 111 ? 8.988 12.139 -6.956 1.00 76.81 111 SER A CA 1
ATOM 773 C C . SER A 1 111 ? 7.737 11.600 -6.279 1.00 76.81 111 SER A C 1
ATOM 775 O O . SER A 1 111 ? 6.874 10.997 -6.916 1.00 76.81 111 SER A O 1
ATOM 777 N N . ASN A 1 112 ? 7.588 11.927 -4.998 1.00 85.31 112 ASN A N 1
ATOM 778 C CA . ASN A 1 112 ? 6.361 11.686 -4.245 1.00 85.31 112 ASN A CA 1
ATOM 779 C C . ASN A 1 112 ? 5.223 12.657 -4.619 1.00 85.31 112 ASN A C 1
ATOM 781 O O . ASN A 1 112 ? 4.115 12.533 -4.105 1.00 85.31 112 ASN A O 1
ATOM 785 N N . SER A 1 113 ? 5.450 13.621 -5.522 1.00 86.75 113 SER A N 1
ATOM 786 C CA . SER A 1 113 ? 4.410 14.568 -5.966 1.00 86.75 113 SER A CA 1
ATOM 787 C C . SER A 1 113 ? 3.237 13.884 -6.675 1.00 86.75 113 SER A C 1
ATOM 789 O O . SER A 1 113 ? 2.153 14.454 -6.744 1.00 86.75 113 SER A O 1
ATOM 791 N N . ASN A 1 114 ? 3.453 12.667 -7.180 1.00 84.06 114 ASN A N 1
ATOM 792 C CA . ASN A 1 114 ? 2.427 11.833 -7.799 1.00 84.06 114 ASN A CA 1
ATOM 793 C C . ASN A 1 114 ? 1.832 10.809 -6.821 1.00 84.06 114 ASN A C 1
ATOM 795 O O . ASN A 1 114 ? 1.222 9.846 -7.279 1.00 84.06 114 ASN A O 1
ATOM 799 N N . THR A 1 115 ? 2.023 10.974 -5.505 1.00 91.88 115 THR A N 1
ATOM 800 C CA . THR A 1 115 ? 1.426 10.071 -4.510 1.00 91.88 115 THR A CA 1
ATOM 801 C C . THR A 1 115 ? -0.073 9.964 -4.755 1.00 91.88 115 THR A C 1
ATOM 803 O O . THR A 1 115 ? -0.735 10.984 -4.932 1.00 91.88 115 THR A O 1
ATOM 806 N N . GLN A 1 116 ? -0.614 8.748 -4.753 1.00 92.44 116 GLN A N 1
ATOM 807 C CA . GLN A 1 116 ? -2.036 8.500 -4.986 1.00 92.44 116 GLN A CA 1
ATOM 808 C C . GLN A 1 116 ? -2.589 7.531 -3.956 1.00 92.44 116 GLN A C 1
ATOM 810 O O . GLN A 1 116 ? -1.950 6.541 -3.599 1.00 92.44 116 GLN A O 1
ATOM 815 N N . TRP A 1 117 ? -3.819 7.785 -3.525 1.00 93.88 117 TRP A N 1
ATOM 816 C CA . TRP A 1 117 ? -4.614 6.764 -2.867 1.00 93.88 117 TRP A CA 1
ATOM 817 C C . TRP A 1 117 ? -5.202 5.846 -3.932 1.00 93.88 117 TRP A C 1
ATOM 819 O O . TRP A 1 117 ? -5.877 6.306 -4.858 1.00 93.88 117 TRP A O 1
ATOM 829 N N . VAL A 1 118 ? -4.932 4.554 -3.806 1.00 93.88 118 VAL A N 1
ATOM 830 C CA . VAL A 1 118 ? -5.336 3.526 -4.758 1.00 93.88 118 VAL A CA 1
ATOM 831 C C . VAL A 1 118 ? -6.273 2.568 -4.062 1.00 93.88 118 VAL A C 1
ATOM 833 O O . VAL A 1 118 ? -6.021 2.139 -2.942 1.00 93.88 118 VAL A O 1
ATOM 836 N N . THR A 1 119 ? -7.367 2.225 -4.729 1.00 94.12 119 THR A N 1
ATOM 837 C CA . THR A 1 119 ? -8.237 1.126 -4.314 1.00 94.12 119 THR A CA 1
ATOM 838 C C . THR A 1 119 ? -8.381 0.161 -5.469 1.00 94.12 119 THR A C 1
ATOM 840 O O . THR A 1 119 ? -8.816 0.556 -6.552 1.00 94.12 119 THR A O 1
ATOM 843 N N . VAL A 1 120 ? -8.021 -1.092 -5.218 1.00 93.62 120 VAL A N 1
ATOM 844 C CA . VAL A 1 120 ? -8.224 -2.204 -6.142 1.00 93.62 120 VAL A CA 1
ATOM 845 C C . VAL A 1 120 ? -9.419 -3.007 -5.678 1.00 93.62 120 VAL A C 1
ATOM 847 O O . VAL A 1 120 ? -9.541 -3.296 -4.488 1.00 93.62 120 VAL A O 1
ATOM 850 N N . THR A 1 121 ? -10.280 -3.393 -6.610 1.00 93.44 121 THR A N 1
ATOM 851 C CA . THR A 1 121 ? -11.384 -4.317 -6.360 1.00 93.44 121 THR A CA 1
ATOM 852 C C . THR A 1 121 ? -11.353 -5.478 -7.338 1.00 93.44 121 THR A C 1
ATOM 854 O O . THR A 1 121 ? -10.956 -5.314 -8.489 1.00 93.44 121 THR A O 1
ATOM 857 N N . ASN A 1 122 ? -11.794 -6.645 -6.879 1.00 91.38 122 ASN A N 1
ATOM 858 C CA . ASN A 1 122 ? -11.941 -7.852 -7.684 1.00 91.38 122 ASN A CA 1
ATOM 859 C C . ASN A 1 122 ? -13.177 -8.624 -7.200 1.00 91.38 122 ASN A C 1
ATOM 861 O O . ASN A 1 122 ? -13.298 -8.916 -6.009 1.00 91.38 122 ASN A O 1
ATOM 865 N N . GLU A 1 123 ? -14.080 -8.963 -8.118 1.00 87.56 123 GLU A N 1
ATOM 866 C CA . GLU A 1 123 ? -15.323 -9.681 -7.812 1.00 87.56 123 GLU A CA 1
ATOM 867 C C . GLU A 1 123 ? -15.083 -11.099 -7.272 1.00 87.56 123 GLU A C 1
ATOM 869 O O . GLU A 1 123 ? -15.886 -11.600 -6.487 1.00 87.56 123 GLU A O 1
ATOM 874 N N . THR A 1 124 ? -13.976 -11.743 -7.653 1.00 89.00 124 THR A N 1
ATOM 875 C CA . THR A 1 124 ? -13.645 -13.114 -7.232 1.00 89.00 124 THR A CA 1
ATOM 876 C C . THR A 1 124 ? -12.714 -13.175 -6.021 1.00 89.00 124 THR A C 1
ATOM 878 O O . THR A 1 124 ? -12.371 -14.269 -5.578 1.00 89.00 124 THR A O 1
ATOM 881 N N . GLY A 1 125 ? -12.303 -12.020 -5.489 1.00 92.50 125 GLY A N 1
ATOM 882 C CA . GLY A 1 125 ? -11.286 -11.915 -4.444 1.00 92.50 125 GLY A CA 1
ATOM 883 C C . GLY A 1 125 ? -9.853 -11.918 -4.987 1.00 92.50 125 GLY A C 1
ATOM 884 O O . GLY A 1 125 ? -9.599 -12.302 -6.129 1.00 92.50 125 GLY A O 1
ATOM 885 N N . MET A 1 126 ? -8.925 -11.443 -4.157 1.00 93.94 126 MET A N 1
ATOM 886 C CA . MET A 1 126 ? -7.483 -11.385 -4.415 1.00 93.94 126 MET A CA 1
ATOM 887 C C . MET A 1 126 ? -6.738 -12.081 -3.278 1.00 93.94 126 MET A C 1
ATOM 889 O O . MET A 1 126 ? -7.117 -11.916 -2.118 1.00 93.94 126 MET A O 1
ATOM 893 N N . ASN A 1 127 ? -5.675 -12.827 -3.581 1.00 93.44 127 ASN A N 1
ATOM 894 C CA . ASN A 1 127 ? -4.882 -13.504 -2.546 1.00 93.44 127 ASN A CA 1
ATOM 895 C C . ASN A 1 127 ? -3.511 -12.864 -2.367 1.00 93.44 127 ASN A C 1
ATOM 897 O O . ASN A 1 127 ? -3.127 -12.562 -1.248 1.00 93.44 127 ASN A O 1
ATOM 901 N N . ASN A 1 128 ? -2.779 -12.624 -3.450 1.00 92.75 128 ASN A N 1
ATOM 902 C CA . ASN A 1 128 ? -1.412 -12.127 -3.371 1.00 92.75 128 ASN A CA 1
ATOM 903 C C . ASN A 1 128 ? -1.335 -10.728 -3.961 1.00 92.75 128 ASN A C 1
ATOM 905 O O . ASN A 1 128 ? -1.668 -10.530 -5.129 1.00 92.75 128 ASN A O 1
ATOM 909 N N . PHE A 1 129 ? -0.858 -9.784 -3.157 1.00 94.00 129 PHE A N 1
ATOM 910 C CA . PHE A 1 129 ? -0.498 -8.444 -3.601 1.00 94.00 129 PHE A CA 1
ATOM 911 C C . PHE A 1 129 ? 1.004 -8.264 -3.428 1.00 94.00 129 PHE A C 1
ATOM 913 O O . PHE A 1 129 ? 1.494 -8.147 -2.305 1.00 94.00 129 PHE A O 1
ATOM 920 N N . THR A 1 130 ? 1.736 -8.275 -4.534 1.00 94.06 130 THR A N 1
ATOM 921 C CA . THR A 1 130 ? 3.194 -8.160 -4.546 1.00 94.06 130 THR A CA 1
ATOM 922 C C . THR A 1 130 ? 3.597 -6.820 -5.132 1.00 94.06 130 THR A C 1
ATOM 924 O O . THR A 1 130 ? 3.069 -6.407 -6.157 1.00 94.06 130 THR A O 1
ATOM 927 N N . ILE A 1 131 ? 4.564 -6.154 -4.515 1.00 93.69 131 ILE A N 1
ATOM 928 C CA . ILE A 1 131 ? 5.154 -4.920 -5.033 1.00 93.69 131 ILE A CA 1
ATOM 929 C C . ILE A 1 131 ? 6.632 -5.115 -5.339 1.00 93.69 131 ILE A C 1
ATOM 931 O O . ILE A 1 131 ? 7.345 -5.817 -4.614 1.00 93.69 131 ILE A O 1
ATOM 935 N N . THR A 1 132 ? 7.082 -4.491 -6.421 1.00 92.75 132 THR A N 1
ATOM 936 C CA . THR A 1 132 ? 8.476 -4.488 -6.875 1.00 92.75 132 THR A CA 1
ATOM 937 C C . THR A 1 132 ? 8.819 -3.146 -7.518 1.00 92.75 132 THR A C 1
ATOM 939 O O . THR A 1 132 ? 7.943 -2.396 -7.959 1.00 92.75 132 THR A O 1
ATOM 942 N N . THR A 1 133 ? 10.112 -2.830 -7.587 1.00 91.56 133 THR A N 1
ATOM 943 C CA . THR A 1 133 ? 10.615 -1.665 -8.325 1.00 91.56 133 THR A CA 1
ATOM 944 C C . THR A 1 133 ? 11.862 -2.006 -9.131 1.00 91.56 133 THR A C 1
ATOM 946 O O . THR A 1 133 ? 12.678 -2.845 -8.738 1.00 91.56 133 THR A O 1
ATOM 949 N N . GLY A 1 134 ? 12.006 -1.335 -10.272 1.00 88.81 134 GLY A N 1
ATOM 950 C CA . GLY A 1 134 ? 13.194 -1.375 -11.118 1.00 88.81 134 GLY A CA 1
ATOM 951 C C . GLY A 1 134 ? 14.155 -0.190 -10.958 1.00 88.81 134 GLY A C 1
ATOM 952 O O . GLY A 1 134 ? 15.115 -0.132 -11.727 1.00 88.81 134 GLY A O 1
ATOM 953 N N . GLN A 1 135 ? 13.915 0.771 -10.048 1.00 86.06 135 GLN A N 1
ATOM 954 C CA . GLN A 1 135 ? 14.746 1.989 -9.942 1.00 86.06 135 GLN A CA 1
ATOM 955 C C . GLN A 1 135 ? 15.235 2.395 -8.545 1.00 86.06 135 GLN A C 1
ATOM 957 O O . GLN A 1 135 ? 16.388 2.101 -8.224 1.00 86.06 135 GLN A O 1
ATOM 962 N N . ILE A 1 136 ? 14.444 3.123 -7.753 1.00 84.50 136 ILE A N 1
ATOM 963 C CA . ILE A 1 136 ? 14.867 3.626 -6.433 1.00 84.50 136 ILE A CA 1
ATOM 964 C C . ILE A 1 136 ? 14.180 2.791 -5.355 1.00 84.50 136 ILE A C 1
ATOM 966 O O . ILE A 1 136 ? 14.720 1.764 -4.943 1.00 84.50 136 ILE A O 1
ATOM 970 N N . ALA A 1 137 ? 12.973 3.201 -4.980 1.00 90.12 137 ALA A N 1
ATOM 971 C CA . ALA A 1 137 ? 12.135 2.545 -4.003 1.00 90.12 137 ALA A CA 1
ATOM 972 C C . ALA A 1 137 ? 10.683 2.563 -4.475 1.00 90.12 137 ALA A C 1
ATOM 974 O O . ALA A 1 137 ? 10.225 3.517 -5.107 1.00 90.12 137 ALA A O 1
ATOM 975 N N . PHE A 1 138 ? 9.959 1.504 -4.135 1.00 93.44 138 PHE A N 1
ATOM 976 C CA . PHE A 1 138 ? 8.507 1.524 -4.087 1.00 93.44 138 PHE A CA 1
ATOM 977 C C . PHE A 1 138 ? 8.085 1.935 -2.678 1.00 93.44 138 PHE A C 1
ATOM 979 O O . PHE A 1 138 ? 8.400 1.227 -1.722 1.00 93.44 138 PHE A O 1
ATOM 986 N N . GLU A 1 139 ? 7.340 3.030 -2.542 1.00 94.50 139 GLU A N 1
ATOM 987 C CA . GLU A 1 139 ? 6.795 3.451 -1.250 1.00 94.50 139 GLU A CA 1
ATOM 988 C C . GLU A 1 139 ? 5.297 3.156 -1.135 1.00 94.50 139 GLU A C 1
ATOM 990 O O . GLU A 1 139 ? 4.495 3.545 -1.992 1.00 94.50 139 GLU A O 1
ATOM 995 N N . MET A 1 140 ? 4.915 2.481 -0.049 1.00 94.56 140 MET A N 1
ATOM 996 C CA . MET A 1 140 ? 3.547 2.049 0.213 1.00 94.56 140 MET A CA 1
ATOM 997 C C . MET A 1 140 ? 3.153 2.264 1.669 1.00 94.56 140 MET A C 1
ATOM 999 O O . MET A 1 140 ? 3.863 1.839 2.575 1.00 94.56 140 MET A O 1
ATOM 1003 N N . ALA A 1 141 ? 1.972 2.817 1.910 1.00 95.88 141 ALA A N 1
ATOM 1004 C CA . ALA A 1 141 ? 1.392 2.856 3.249 1.00 95.88 141 ALA A CA 1
ATOM 1005 C C . ALA A 1 141 ? -0.089 2.467 3.220 1.00 95.88 141 ALA A C 1
ATOM 1007 O O . ALA A 1 141 ? -0.741 2.537 2.182 1.00 95.88 141 ALA A O 1
ATOM 1008 N N . VAL A 1 142 ? -0.642 2.069 4.358 1.00 95.38 142 VAL A N 1
ATOM 1009 C CA . VAL A 1 142 ? -2.087 1.874 4.556 1.00 95.38 142 VAL A CA 1
ATOM 1010 C C . VAL A 1 142 ? -2.583 2.844 5.616 1.00 95.38 142 VAL A C 1
ATOM 1012 O O . VAL A 1 142 ? -1.788 3.377 6.388 1.00 95.38 142 VAL A O 1
ATOM 1015 N N . ALA A 1 143 ? -3.888 3.120 5.642 1.00 93.00 143 ALA A N 1
ATOM 1016 C CA . ALA A 1 143 ? -4.462 3.962 6.690 1.00 93.00 143 ALA A CA 1
ATOM 1017 C C . ALA A 1 143 ? -4.098 3.385 8.067 1.00 93.00 143 ALA A C 1
ATOM 1019 O O . ALA A 1 143 ? -4.280 2.186 8.300 1.00 93.00 143 ALA A O 1
ATOM 1020 N N . ALA A 1 144 ? -3.555 4.219 8.958 1.00 88.19 144 ALA A N 1
ATOM 1021 C CA . ALA A 1 144 ? -3.178 3.755 10.283 1.00 88.19 144 ALA A CA 1
ATOM 1022 C C . ALA A 1 144 ? -4.438 3.318 11.054 1.00 88.19 144 ALA A C 1
ATOM 1024 O O . ALA A 1 144 ? -5.472 3.991 10.964 1.00 88.19 144 ALA A O 1
ATOM 1025 N N . PRO A 1 145 ? -4.382 2.220 11.832 1.00 78.31 145 PRO A N 1
ATOM 1026 C CA . PRO A 1 145 ? -5.467 1.873 12.736 1.00 78.31 145 PRO A CA 1
ATOM 1027 C C . PRO A 1 145 ? -5.739 3.043 13.686 1.00 78.31 145 PRO A C 1
ATOM 1029 O O . PRO A 1 145 ? -4.877 3.429 14.476 1.00 78.31 145 PRO A O 1
ATOM 1032 N N . VAL A 1 146 ? -6.937 3.621 13.611 1.00 74.44 146 VAL A N 1
ATOM 1033 C CA . VAL A 1 146 ? -7.359 4.664 14.549 1.00 74.44 146 VAL A CA 1
ATOM 1034 C C . VAL A 1 146 ? -7.725 3.973 15.865 1.00 74.44 146 VAL A C 1
ATOM 1036 O O . VAL A 1 146 ? -8.572 3.077 15.833 1.00 74.44 146 VAL A O 1
ATOM 1039 N N . PRO A 1 147 ? -7.131 4.351 17.017 1.00 71.12 147 PRO A N 1
ATOM 1040 C CA . PRO A 1 147 ? -7.520 3.799 18.309 1.00 71.12 147 PRO A CA 1
ATOM 1041 C C . PRO A 1 147 ? -9.029 3.922 18.494 1.00 71.12 147 PRO A C 1
ATOM 1043 O O . PRO A 1 147 ? -9.583 5.022 18.411 1.00 71.12 147 PRO A O 1
ATOM 1046 N N . GLU A 1 148 ? -9.697 2.782 18.673 1.00 76.81 148 GLU A N 1
ATOM 1047 C CA . GLU A 1 148 ? -11.150 2.747 18.561 1.00 76.81 148 GLU A CA 1
ATOM 1048 C C . GLU A 1 148 ? -11.825 3.680 19.583 1.00 76.81 148 GLU A C 1
ATOM 1050 O O . GLU A 1 148 ? -11.345 3.802 20.721 1.00 76.81 148 GLU A O 1
ATOM 1055 N N . PRO A 1 149 ? -12.975 4.294 19.227 1.00 74.69 149 PRO A N 1
ATOM 1056 C CA . PRO A 1 149 ? -13.736 5.178 20.114 1.00 74.69 149 PRO A CA 1
ATOM 1057 C C . PRO A 1 149 ? -14.034 4.551 21.481 1.00 74.69 149 PRO A C 1
ATOM 1059 O O . PRO A 1 149 ? -14.137 5.254 22.489 1.00 74.69 149 PRO A O 1
ATOM 1062 N N . GLU A 1 150 ? -14.140 3.222 21.523 1.00 73.38 150 GLU A N 1
ATOM 1063 C CA . GLU A 1 150 ? -14.390 2.443 22.731 1.00 73.38 150 GLU A CA 1
ATOM 1064 C C . GLU A 1 150 ? -13.266 2.572 23.761 1.00 73.38 150 GLU A C 1
ATOM 1066 O O . GLU A 1 150 ? -13.543 2.666 24.954 1.00 73.38 150 GLU A O 1
ATOM 1071 N N . THR A 1 151 ? -12.004 2.675 23.332 1.00 79.38 151 THR A N 1
ATOM 1072 C CA . THR A 1 151 ? -10.877 2.867 24.259 1.00 79.38 151 THR A CA 1
ATOM 1073 C C . THR A 1 151 ? -11.002 4.206 24.983 1.00 79.38 151 THR A C 1
ATOM 1075 O O . THR A 1 151 ? -10.795 4.293 26.197 1.00 79.38 151 THR A O 1
ATOM 1078 N N . TYR A 1 152 ? -11.431 5.251 24.271 1.00 83.88 152 TYR A N 1
ATOM 1079 C CA . TYR A 1 152 ? -11.712 6.546 24.885 1.00 83.88 152 TYR A CA 1
ATOM 1080 C C . TYR A 1 152 ? -12.944 6.493 25.789 1.00 83.88 152 TYR A C 1
ATOM 1082 O O . TYR A 1 152 ? -12.916 7.055 26.883 1.00 83.88 152 TYR A O 1
ATOM 1090 N N . ALA A 1 153 ? -13.999 5.782 25.386 1.00 87.56 153 ALA A N 1
ATOM 1091 C CA . ALA A 1 153 ? -15.184 5.591 26.215 1.00 87.56 153 ALA A CA 1
ATOM 1092 C C . ALA A 1 153 ? -14.861 4.834 27.515 1.00 87.56 153 ALA A C 1
ATOM 1094 O O . ALA A 1 153 ? -15.333 5.231 28.578 1.00 87.56 153 ALA A O 1
ATOM 1095 N N . LEU A 1 154 ? -14.010 3.806 27.469 1.00 88.69 154 LEU A N 1
ATOM 1096 C CA . LEU A 1 154 ? -13.555 3.059 28.644 1.00 88.69 154 LEU A CA 1
ATOM 1097 C C . LEU A 1 154 ? -12.631 3.888 29.539 1.00 88.69 154 LEU A C 1
ATOM 1099 O O . LEU A 1 154 ? -12.773 3.849 30.761 1.00 88.69 154 LEU A O 1
ATOM 1103 N N . MET A 1 155 ? -11.740 4.694 28.958 1.00 92.06 155 MET A N 1
ATOM 1104 C CA . MET A 1 155 ? -10.938 5.659 29.713 1.00 92.06 155 MET A CA 1
ATOM 1105 C C . MET A 1 155 ? -11.839 6.668 30.441 1.00 92.06 155 MET A C 1
ATOM 1107 O O . MET A 1 155 ? -11.670 6.904 31.640 1.00 92.06 155 MET A O 1
ATOM 1111 N N . LEU A 1 156 ? -12.835 7.227 29.747 1.00 92.25 156 LEU A N 1
ATOM 1112 C CA . LEU A 1 156 ? -13.804 8.160 30.326 1.00 92.25 156 LEU A CA 1
ATOM 1113 C C . LEU A 1 156 ? -14.693 7.490 31.379 1.00 92.25 156 LEU A C 1
ATOM 1115 O O . LEU A 1 156 ? -14.947 8.084 32.427 1.00 92.25 156 LEU A O 1
ATOM 1119 N N . ALA A 1 157 ? -15.123 6.250 31.154 1.00 93.94 157 ALA A N 1
ATOM 1120 C CA . ALA A 1 157 ? -15.880 5.471 32.127 1.00 93.94 157 ALA A CA 1
ATOM 1121 C C . ALA A 1 157 ? -15.048 5.192 33.388 1.00 93.94 157 ALA A C 1
ATOM 1123 O O . ALA A 1 157 ? -15.544 5.370 34.503 1.00 93.94 157 ALA A O 1
ATOM 1124 N N . GLY A 1 158 ? -13.769 4.838 33.229 1.00 94.69 158 GLY A N 1
ATOM 1125 C CA . GLY A 1 158 ? -12.824 4.668 34.333 1.00 94.69 158 GLY A CA 1
ATOM 1126 C C . GLY A 1 158 ? -12.643 5.955 35.142 1.00 94.69 158 GLY A C 1
ATOM 1127 O O . GLY A 1 158 ? -12.747 5.941 36.370 1.00 94.69 158 GLY A O 1
ATOM 1128 N N . LEU A 1 159 ? -12.469 7.095 34.469 1.00 95.88 159 LEU A N 1
ATOM 1129 C CA . LEU A 1 159 ? -12.399 8.408 35.119 1.00 95.88 159 LEU A CA 1
ATOM 1130 C C . LEU A 1 159 ? -13.709 8.769 35.839 1.00 95.88 159 LEU A C 1
ATOM 1132 O O . LEU A 1 159 ? -13.677 9.253 36.973 1.00 95.88 159 LEU A O 1
ATOM 1136 N N . GLY A 1 160 ? -14.860 8.481 35.229 1.00 96.06 160 GLY A N 1
ATOM 1137 C CA . GLY A 1 160 ? -16.179 8.680 35.831 1.00 96.06 160 GLY A CA 1
ATOM 1138 C C . GLY A 1 160 ? -16.383 7.848 37.101 1.00 96.06 160 GLY A C 1
ATOM 1139 O O . GLY A 1 160 ? -16.849 8.369 38.119 1.00 96.06 160 GLY A O 1
ATOM 1140 N N . ALA A 1 161 ? -15.965 6.581 37.088 1.00 96.62 161 ALA A N 1
ATOM 1141 C CA . ALA A 1 161 ? -16.005 5.708 38.258 1.00 96.62 161 ALA A CA 1
ATOM 1142 C C . ALA A 1 161 ? -15.113 6.238 39.395 1.00 96.62 161 ALA A C 1
ATOM 1144 O O . ALA A 1 161 ? -15.544 6.296 40.551 1.00 96.62 161 ALA A O 1
ATOM 1145 N N . MET A 1 162 ? -13.903 6.708 39.077 1.00 95.25 162 MET A N 1
ATOM 1146 C CA . MET A 1 162 ? -12.994 7.300 40.066 1.00 95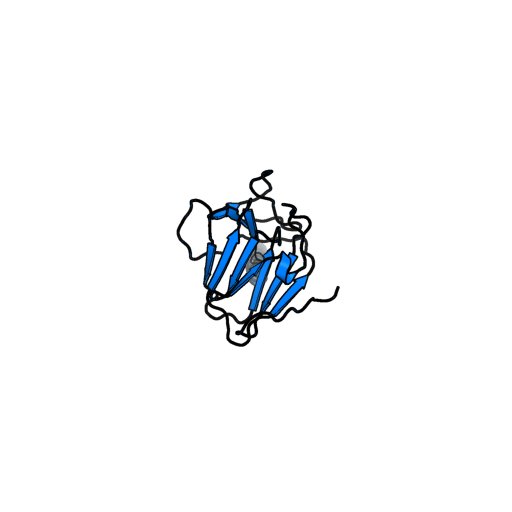.25 162 MET A CA 1
ATOM 1147 C C . MET A 1 162 ? -13.548 8.598 40.667 1.00 95.25 162 MET A C 1
ATOM 1149 O O . MET A 1 162 ? -13.482 8.792 41.885 1.00 95.25 162 MET A O 1
ATOM 1153 N N . ALA A 1 163 ? -14.163 9.459 39.851 1.00 95.00 163 ALA A N 1
ATOM 1154 C CA . ALA A 1 163 ? -14.848 10.658 40.331 1.00 95.00 163 ALA A CA 1
ATOM 1155 C C . ALA A 1 163 ? -16.014 10.314 41.280 1.00 95.00 163 ALA A C 1
ATOM 1157 O O . ALA A 1 163 ? -16.201 10.970 42.311 1.00 95.00 163 ALA A O 1
ATOM 1158 N N . PHE A 1 164 ? -16.767 9.248 40.990 1.00 95.38 164 PHE A N 1
ATOM 1159 C CA . PHE A 1 164 ? -17.849 8.768 41.851 1.00 95.38 164 PHE A CA 1
ATOM 1160 C C . PHE A 1 164 ? -17.341 8.249 43.206 1.00 95.38 164 PHE A C 1
ATOM 1162 O O . PHE A 1 164 ? -17.890 8.604 44.254 1.00 95.38 164 PHE A O 1
ATOM 1169 N N . VAL A 1 165 ? -16.255 7.469 43.214 1.00 95.38 165 VAL A N 1
ATOM 1170 C CA . VAL A 1 165 ? -15.608 7.001 44.453 1.00 95.38 165 VAL A CA 1
ATOM 1171 C C . VAL A 1 165 ? -15.112 8.182 45.292 1.00 95.38 165 VAL A C 1
ATOM 1173 O O . VAL A 1 165 ? -15.369 8.235 46.498 1.00 95.38 165 VAL A O 1
ATOM 1176 N N . ALA A 1 166 ? -14.462 9.167 44.665 1.00 93.94 166 ALA A N 1
ATOM 1177 C CA . ALA A 1 166 ? -13.996 10.372 45.348 1.00 93.94 166 ALA A CA 1
ATOM 1178 C C . ALA A 1 166 ? -15.152 11.175 45.974 1.00 93.94 166 ALA A C 1
ATOM 1180 O O . ALA A 1 166 ? -15.022 11.664 47.098 1.00 93.94 166 ALA A O 1
ATOM 1181 N N . ARG A 1 167 ? -16.308 11.263 45.298 1.00 92.88 167 ARG A N 1
ATOM 1182 C CA . ARG A 1 167 ? -17.515 11.909 45.840 1.00 92.88 167 ARG A CA 1
ATOM 1183 C C . ARG A 1 167 ? -18.055 11.187 47.074 1.00 92.88 167 ARG A C 1
ATOM 1185 O O . ARG A 1 167 ? -18.416 11.851 48.040 1.00 92.88 167 ARG A O 1
ATOM 1192 N N . ARG A 1 168 ? -18.086 9.848 47.078 1.00 93.69 168 ARG A N 1
ATOM 1193 C CA . ARG A 1 168 ? -18.557 9.075 48.245 1.00 93.69 168 ARG A CA 1
ATOM 1194 C C . ARG A 1 168 ? -17.675 9.292 49.471 1.00 93.69 168 ARG A C 1
ATOM 1196 O O . ARG A 1 168 ? -18.206 9.417 50.565 1.00 93.69 168 ARG A O 1
ATOM 1203 N N . ARG A 1 169 ? -16.356 9.402 49.282 1.00 90.50 169 ARG A N 1
ATOM 1204 C CA . ARG A 1 169 ? -15.394 9.646 50.372 1.00 90.50 169 ARG A CA 1
ATOM 1205 C C . ARG A 1 169 ? -15.500 11.031 51.008 1.00 90.50 169 ARG A C 1
ATOM 1207 O O . ARG A 1 169 ? -15.061 11.184 52.133 1.00 90.50 169 ARG A O 1
ATOM 1214 N N . LYS A 1 170 ? -16.028 12.033 50.298 1.00 86.12 170 LYS A N 1
ATOM 1215 C CA . LYS A 1 170 ? -16.259 13.377 50.861 1.00 86.12 170 LYS A CA 1
ATOM 1216 C C . LYS A 1 170 ? -17.547 13.482 51.680 1.00 86.12 170 LYS A C 1
ATOM 1218 O O . LYS A 1 170 ? -17.698 14.435 52.432 1.00 86.12 170 LYS A O 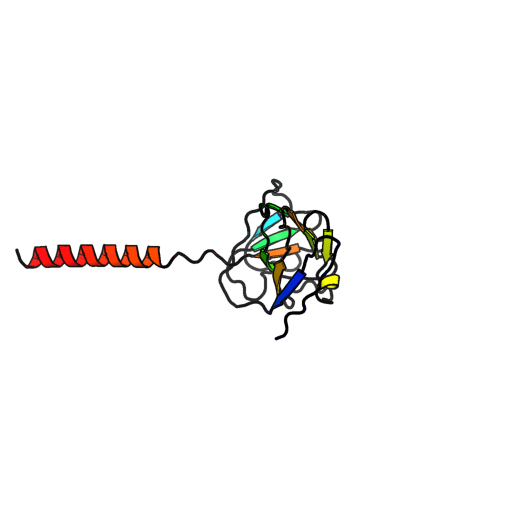1
ATOM 1223 N N . ASN A 1 171 ? -18.474 12.547 51.487 1.00 74.50 171 ASN A N 1
ATOM 1224 C CA . ASN A 1 171 ? -19.785 12.545 52.134 1.00 74.50 171 ASN A CA 1
ATOM 1225 C C . ASN A 1 171 ? -19.861 11.566 53.324 1.00 74.50 171 ASN A C 1
ATOM 1227 O O . ASN A 1 171 ? -20.948 11.366 53.862 1.00 74.50 171 ASN A O 1
ATOM 1231 N N . ALA A 1 172 ? -18.738 10.940 53.686 1.00 58.19 172 ALA A N 1
ATOM 1232 C CA . ALA A 1 172 ? -18.539 10.120 54.878 1.00 58.19 172 ALA A CA 1
ATOM 1233 C C . ALA A 1 172 ? -17.533 10.829 55.789 1.00 58.19 172 ALA A C 1
ATOM 1235 O O . ALA A 1 172 ? -17.704 10.736 57.021 1.00 58.19 172 ALA A O 1
#

Sequence (172 aa):
MAALVATVGANAQSFSFSAPVDGDYAAPIFTTATPALAMEVTGSVPNLYLQPLGSFGTYLEVATGGSATIDLGGATSFSFLWGSPDASNMISIDGVDFTGSLLLGATANSSNSNTQWVTVTNETGMNNFTITTGQIAFEMAVAAPVPEPETYALMLAGLGAMAFVARRRKNA

Secondary structure (DSSP, 8-state):
-----EE-STT-EEEEEE---SB-EEPPP-----TTSEEEE-S-BTTTB-PPTTB-S-EEEEETT-EEEEEEEEEEEEEEEES--SSSEEEEETTEEEEHHHHH-PPP-S-GGG-EEEEEEEEEEEEEEEEEESSSEEEEEEEPPPPPHHHHHHHHHHHHHHHHHHHHHH--